Protein AF-A0A7K9KCG9-F1 (afdb_monomer_lite)

Sequence (87 aa):
EGPAQAPLCVRQAMAALIRTLGIFGAFVAVVGAAFYPIYFRPLLLPEEYKNEQSINRAGIVQEDIQPVGMLDLCVCIGCFKDPLAVK

Foldseek 3Di:
DDPDPDDPVVVVVVVVVVVVCVVVVVVVVVVCVVCCVPPVVCVVPVPVVVVVCCVVCVVPPVPVVPPDPPDPVCVVVVVVVPPPPDD

Secondary structure (DSSP, 8-state):
-------HHHHHHHHHHHHHHHHHHHHHHHHHHHHIIIIIHHHH-HHHHHHHHHHHTTT--HHHHS--SS-SHHHHHHHHH-TT---

Organism: NCBI:txid667154

Structure (mmCIF, N/CA/C/O backbone):
data_AF-A0A7K9KCG9-F1
#
_entry.id   AF-A0A7K9KCG9-F1
#
loop_
_atom_site.group_PDB
_atom_site.id
_atom_site.type_symbol
_atom_site.label_atom_id
_atom_site.label_alt_id
_atom_site.label_comp_id
_atom_site.label_asym_id
_atom_site.label_entity_id
_atom_site.label_seq_id
_atom_site.pdbx_PDB_ins_code
_atom_site.Cartn_x
_atom_site.Cartn_y
_atom_site.Cartn_z
_atom_site.occupancy
_atom_site.B_iso_or_equiv
_atom_site.auth_seq_id
_atom_site.auth_comp_id
_atom_site.auth_asym_id
_atom_site.auth_atom_id
_atom_site.pdbx_PDB_model_num
ATOM 1 N N . GLU A 1 1 ? 39.988 14.598 -5.304 1.00 40.03 1 GLU A N 1
ATOM 2 C CA . GLU A 1 1 ? 39.575 13.224 -5.654 1.00 40.03 1 GLU A CA 1
ATOM 3 C C . GLU A 1 1 ? 38.371 13.312 -6.581 1.00 40.03 1 GLU A C 1
ATOM 5 O O . GLU A 1 1 ? 37.341 13.839 -6.183 1.00 40.03 1 GLU A O 1
ATOM 10 N N . GLY A 1 2 ? 38.542 12.966 -7.859 1.00 51.12 2 GLY A N 1
ATOM 11 C CA . GLY A 1 2 ? 37.445 12.995 -8.832 1.00 51.12 2 GLY A CA 1
ATOM 12 C C . GLY A 1 2 ? 36.568 11.752 -8.663 1.00 51.12 2 GLY A C 1
ATOM 13 O O . GLY A 1 2 ? 37.120 10.685 -8.387 1.00 51.12 2 GLY A O 1
ATOM 14 N N . PRO A 1 3 ? 35.234 11.849 -8.799 1.00 60.03 3 PRO A N 1
ATOM 15 C CA . PRO A 1 3 ? 34.372 10.690 -8.624 1.00 60.03 3 PRO A CA 1
ATOM 16 C C . PRO A 1 3 ? 34.750 9.632 -9.659 1.00 60.03 3 PRO A C 1
ATOM 18 O O . PRO A 1 3 ? 34.831 9.922 -10.853 1.00 60.03 3 PRO A O 1
ATOM 21 N N . ALA A 1 4 ? 35.002 8.411 -9.188 1.00 64.88 4 ALA A N 1
ATOM 22 C CA . ALA A 1 4 ? 35.262 7.263 -10.040 1.00 64.88 4 ALA A CA 1
ATOM 23 C C . ALA A 1 4 ? 34.134 7.149 -11.078 1.00 64.88 4 ALA A C 1
ATOM 25 O O . ALA A 1 4 ? 32.978 6.863 -10.755 1.00 64.88 4 ALA A O 1
ATOM 26 N N . GLN A 1 5 ? 34.460 7.449 -12.335 1.00 64.94 5 GLN A N 1
ATOM 27 C CA . GLN A 1 5 ? 33.504 7.455 -13.430 1.00 64.94 5 GLN A CA 1
ATOM 28 C C . GLN A 1 5 ? 33.129 5.994 -13.725 1.00 64.94 5 GLN A C 1
ATOM 30 O O . GLN A 1 5 ? 33.842 5.293 -14.437 1.00 64.94 5 GLN A O 1
ATOM 35 N N . ALA A 1 6 ? 32.029 5.510 -13.137 1.00 64.44 6 ALA A N 1
ATOM 36 C CA . ALA A 1 6 ? 31.510 4.178 -13.440 1.00 64.44 6 ALA A CA 1
ATOM 37 C C . ALA A 1 6 ? 31.264 4.038 -14.958 1.00 64.44 6 ALA A C 1
ATOM 39 O O . ALA A 1 6 ? 30.757 4.990 -15.570 1.00 64.44 6 ALA A O 1
ATOM 40 N N . PRO A 1 7 ? 31.601 2.884 -15.566 1.00 75.38 7 PRO A N 1
ATOM 41 C CA . PRO A 1 7 ? 31.500 2.690 -17.009 1.00 75.38 7 PRO A CA 1
ATOM 42 C C . PRO A 1 7 ? 30.061 2.902 -17.500 1.00 75.38 7 PRO A C 1
ATOM 44 O O . PRO A 1 7 ? 29.094 2.611 -16.792 1.00 75.38 7 PRO A O 1
ATOM 47 N N . LEU A 1 8 ? 29.910 3.419 -18.726 1.00 71.69 8 LEU A N 1
ATOM 48 C CA . LEU A 1 8 ? 28.622 3.839 -19.301 1.00 71.69 8 LEU A CA 1
ATOM 49 C C . LEU A 1 8 ? 27.551 2.723 -19.263 1.00 71.69 8 LEU A C 1
ATOM 51 O O . LEU A 1 8 ? 26.372 3.014 -19.064 1.00 71.69 8 LEU A O 1
ATOM 55 N N . CYS A 1 9 ? 27.965 1.450 -19.360 1.00 70.62 9 CYS A N 1
ATOM 56 C CA . CYS A 1 9 ? 27.075 0.289 -19.255 1.00 70.62 9 CYS A CA 1
ATOM 57 C C . CYS A 1 9 ? 26.450 0.131 -17.857 1.00 70.62 9 CYS A C 1
ATOM 59 O O . CYS A 1 9 ? 25.265 -0.175 -17.744 1.00 70.62 9 CYS A O 1
ATOM 61 N N . VAL A 1 10 ? 27.205 0.414 -16.789 1.00 73.75 10 VAL A N 1
ATOM 62 C CA . VAL A 1 10 ? 26.723 0.343 -15.400 1.00 73.75 10 VAL A CA 1
ATOM 63 C C . VAL A 1 10 ? 25.737 1.474 -15.128 1.00 73.75 10 VAL A C 1
ATOM 65 O O . VAL A 1 10 ? 24.731 1.262 -14.456 1.00 73.75 10 VAL A O 1
ATOM 68 N N . ARG A 1 11 ? 25.961 2.659 -15.710 1.00 74.06 11 ARG A N 1
ATOM 69 C CA . ARG A 1 11 ? 25.021 3.787 -15.609 1.00 74.06 11 ARG A CA 1
ATOM 70 C C . ARG A 1 11 ? 23.696 3.499 -16.318 1.00 74.06 11 ARG A C 1
ATOM 72 O O . ARG A 1 11 ? 22.640 3.802 -15.769 1.00 74.06 11 ARG A O 1
ATOM 79 N N . GLN A 1 12 ? 23.733 2.885 -17.502 1.00 75.38 12 GLN A N 1
ATOM 80 C CA . GLN A 1 12 ? 22.519 2.464 -18.213 1.00 75.38 12 GLN A CA 1
ATOM 81 C C . GLN A 1 12 ? 21.768 1.351 -17.473 1.00 75.38 12 GLN A C 1
ATOM 83 O O . GLN A 1 12 ? 20.549 1.447 -17.321 1.00 75.38 12 GLN A O 1
ATOM 88 N N . ALA A 1 13 ? 22.480 0.349 -16.950 1.00 79.19 13 ALA A N 1
ATOM 89 C CA . ALA A 1 13 ? 21.886 -0.717 -16.149 1.00 79.19 13 ALA A CA 1
ATOM 90 C C . ALA A 1 13 ? 21.250 -0.181 -14.851 1.00 79.19 13 ALA A C 1
ATOM 92 O O . ALA A 1 13 ? 20.094 -0.486 -14.562 1.00 79.19 13 ALA A O 1
ATOM 93 N N . MET A 1 14 ? 21.944 0.690 -14.107 1.00 83.12 14 MET A N 1
ATOM 94 C CA . MET A 1 14 ? 21.378 1.347 -12.921 1.00 83.12 14 MET A CA 1
ATOM 95 C C . MET A 1 14 ? 20.148 2.192 -13.256 1.00 83.12 14 MET A C 1
ATOM 97 O O . MET A 1 14 ? 19.158 2.140 -12.533 1.00 83.12 14 MET A O 1
ATOM 101 N N . ALA A 1 15 ? 20.166 2.940 -14.362 1.00 83.69 15 ALA A N 1
ATOM 102 C CA . ALA A 1 15 ? 19.019 3.744 -14.769 1.00 83.69 15 ALA A CA 1
ATOM 103 C C . ALA A 1 15 ? 17.792 2.886 -15.123 1.00 83.69 15 ALA A C 1
ATOM 105 O O . ALA A 1 15 ? 16.661 3.320 -14.913 1.00 83.69 15 ALA A O 1
ATOM 106 N N . ALA A 1 16 ? 17.983 1.678 -15.658 1.00 86.25 16 ALA A N 1
ATOM 107 C CA . ALA A 1 16 ? 16.890 0.733 -15.870 1.00 86.25 16 ALA A CA 1
ATOM 108 C C . ALA A 1 16 ? 16.333 0.213 -14.534 1.00 86.25 16 ALA A C 1
ATOM 110 O O . ALA A 1 16 ? 15.124 0.257 -14.321 1.00 86.25 16 ALA A O 1
ATOM 111 N N . LEU A 1 17 ? 17.203 -0.188 -13.602 1.00 90.00 17 LEU A N 1
ATOM 112 C CA . LEU A 1 17 ? 16.792 -0.675 -12.280 1.00 90.00 17 LEU A CA 1
ATOM 113 C C . LEU A 1 17 ? 16.060 0.391 -11.456 1.00 90.00 17 LEU A C 1
ATOM 115 O O . LEU A 1 17 ? 15.037 0.091 -10.849 1.00 90.00 17 LEU A O 1
ATOM 119 N N . ILE A 1 18 ? 16.535 1.639 -11.476 1.00 93.56 18 ILE A N 1
ATOM 120 C CA . ILE A 1 18 ? 15.895 2.759 -10.771 1.00 93.56 18 ILE A CA 1
ATOM 121 C C . ILE A 1 18 ? 14.495 3.023 -11.328 1.00 93.56 18 ILE A C 1
ATOM 123 O O . ILE A 1 18 ? 13.566 3.240 -10.555 1.00 93.56 18 ILE A O 1
ATOM 127 N N . ARG A 1 19 ? 14.315 2.975 -12.655 1.00 91.81 19 ARG A N 1
ATOM 128 C CA . ARG A 1 19 ? 12.990 3.139 -13.271 1.00 91.81 19 ARG A CA 1
ATOM 129 C C . ARG A 1 19 ? 12.041 2.027 -12.847 1.00 91.81 19 ARG A C 1
ATOM 131 O O . ARG A 1 19 ? 10.923 2.321 -12.440 1.00 91.81 19 ARG A O 1
ATOM 138 N N . THR A 1 20 ? 12.492 0.775 -12.885 1.00 94.56 20 THR A N 1
ATOM 139 C CA . THR A 1 20 ? 11.682 -0.369 -12.454 1.00 94.56 20 THR A CA 1
ATOM 140 C C . THR A 1 20 ? 11.307 -0.250 -10.980 1.00 94.56 20 THR A C 1
ATOM 142 O O . THR A 1 20 ? 10.129 -0.307 -10.642 1.00 94.56 20 THR A O 1
ATOM 145 N N . LEU A 1 21 ? 12.280 0.000 -10.102 1.00 96.12 21 LEU A N 1
ATOM 146 C CA . LEU A 1 21 ? 12.033 0.170 -8.672 1.00 96.12 21 LEU A CA 1
ATOM 147 C C . LEU A 1 21 ? 11.090 1.346 -8.393 1.00 96.12 21 LEU A C 1
ATOM 149 O O . LEU A 1 21 ? 10.205 1.228 -7.553 1.00 96.12 21 LEU A O 1
ATOM 153 N N . GLY A 1 22 ? 11.240 2.453 -9.123 1.00 96.44 22 GLY A N 1
ATOM 154 C CA . GLY A 1 22 ? 10.362 3.614 -9.017 1.00 96.44 22 GLY A CA 1
ATOM 155 C C . GLY A 1 22 ? 8.920 3.298 -9.409 1.00 96.44 22 GLY A C 1
ATOM 156 O O . GLY A 1 22 ? 8.005 3.660 -8.679 1.00 96.44 22 GLY A O 1
ATOM 157 N N . ILE A 1 23 ? 8.707 2.577 -10.514 1.00 95.88 23 ILE A N 1
ATOM 158 C CA . ILE A 1 23 ? 7.364 2.195 -10.980 1.00 95.88 23 ILE A CA 1
ATOM 159 C C . ILE A 1 23 ? 6.701 1.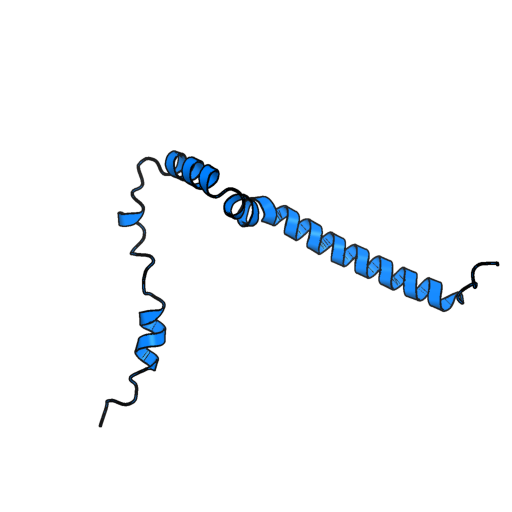229 -9.992 1.00 95.88 23 ILE A C 1
ATOM 161 O O . ILE A 1 23 ? 5.566 1.457 -9.578 1.00 95.88 23 ILE A O 1
ATOM 165 N N . PHE A 1 24 ? 7.409 0.177 -9.572 1.00 96.94 24 PHE A N 1
ATOM 166 C CA . PHE A 1 24 ? 6.871 -0.793 -8.617 1.00 96.94 24 PHE A CA 1
ATOM 167 C C . PHE A 1 24 ? 6.647 -0.176 -7.233 1.00 96.94 24 PHE A C 1
ATOM 169 O O . PHE A 1 24 ? 5.604 -0.398 -6.622 1.00 96.94 24 PHE A O 1
ATOM 176 N N . GLY A 1 25 ? 7.585 0.642 -6.754 1.00 97.12 25 GLY A N 1
ATOM 177 C CA . GLY A 1 25 ? 7.454 1.356 -5.487 1.00 97.12 25 GLY A CA 1
ATOM 178 C C . GLY A 1 25 ? 6.279 2.332 -5.495 1.00 97.12 25 GLY A C 1
ATOM 179 O O . GLY A 1 25 ? 5.482 2.334 -4.560 1.00 97.12 25 GLY A O 1
ATOM 180 N N . ALA A 1 26 ? 6.117 3.105 -6.574 1.00 96.50 26 ALA A N 1
ATOM 181 C CA . ALA A 1 26 ? 4.983 4.011 -6.735 1.00 96.50 26 ALA A CA 1
ATOM 182 C C . ALA A 1 26 ? 3.650 3.253 -6.779 1.00 96.50 26 ALA A C 1
ATOM 184 O O . ALA A 1 26 ? 2.690 3.671 -6.136 1.00 96.50 26 ALA A O 1
ATOM 185 N N . PHE A 1 27 ? 3.590 2.116 -7.477 1.00 97.25 27 PHE A N 1
ATOM 186 C CA . PHE A 1 27 ? 2.389 1.283 -7.517 1.00 97.25 27 PHE A CA 1
ATOM 187 C C . PHE A 1 27 ? 1.984 0.795 -6.120 1.00 97.25 27 PHE A C 1
ATOM 189 O O . PHE A 1 27 ? 0.843 0.994 -5.705 1.00 97.25 27 PHE A O 1
ATOM 196 N N . VAL A 1 28 ? 2.923 0.221 -5.362 1.00 96.50 28 VAL A N 1
ATOM 197 C CA . VAL A 1 28 ? 2.661 -0.246 -3.991 1.00 96.50 28 VAL A CA 1
ATOM 198 C C . VAL A 1 28 ? 2.245 0.913 -3.082 1.00 96.50 28 VAL A C 1
ATOM 200 O O . VAL A 1 28 ? 1.319 0.758 -2.287 1.00 96.50 28 VAL A O 1
ATOM 203 N N . ALA A 1 29 ? 2.865 2.087 -3.227 1.00 96.31 29 ALA A N 1
ATOM 204 C CA . ALA A 1 29 ? 2.491 3.278 -2.469 1.00 96.31 29 ALA A CA 1
ATOM 205 C C . ALA A 1 29 ? 1.048 3.728 -2.760 1.00 96.31 29 ALA A C 1
ATOM 207 O O . ALA A 1 29 ? 0.303 4.014 -1.825 1.00 96.31 29 ALA A O 1
ATOM 208 N N . VAL A 1 30 ? 0.627 3.743 -4.031 1.00 97.19 30 VAL A N 1
ATOM 209 C CA . VAL A 1 30 ? -0.752 4.088 -4.424 1.00 97.19 30 VAL A CA 1
ATOM 210 C C . VAL A 1 30 ? -1.754 3.081 -3.862 1.00 97.19 30 VAL A C 1
ATOM 212 O O . VAL A 1 30 ? -2.766 3.480 -3.288 1.00 97.19 30 VAL A O 1
ATOM 215 N N . VAL A 1 31 ? -1.462 1.784 -3.976 1.00 96.56 31 VAL A N 1
ATOM 216 C CA . VAL A 1 31 ? -2.308 0.718 -3.420 1.00 96.56 31 VAL A CA 1
ATOM 217 C C . VAL A 1 31 ? -2.436 0.871 -1.902 1.00 96.56 31 VAL A C 1
ATOM 219 O O . VAL A 1 31 ? -3.546 0.897 -1.375 1.00 96.56 31 VAL A O 1
ATOM 222 N N . GLY A 1 32 ? -1.318 1.047 -1.193 1.00 94.56 32 GLY A N 1
ATOM 223 C CA . GLY A 1 32 ? -1.313 1.257 0.254 1.00 94.56 32 GLY A CA 1
ATOM 224 C C . GLY A 1 32 ? -2.102 2.498 0.673 1.00 94.56 32 GLY A C 1
ATOM 225 O O . GLY A 1 32 ? -2.893 2.426 1.609 1.00 94.56 32 GLY A O 1
ATOM 226 N N . ALA A 1 33 ? -1.956 3.610 -0.052 1.00 95.44 33 ALA A N 1
ATOM 227 C CA . ALA A 1 33 ? -2.702 4.839 0.208 1.00 95.44 33 ALA A CA 1
ATOM 228 C C . ALA A 1 33 ? -4.215 4.665 -0.007 1.00 95.44 33 ALA A C 1
ATOM 230 O O . ALA A 1 33 ? -5.004 5.154 0.799 1.00 95.44 33 ALA A O 1
ATOM 231 N N . ALA A 1 34 ? -4.626 3.930 -1.044 1.00 95.12 34 ALA A N 1
ATOM 232 C CA . ALA A 1 34 ? -6.035 3.634 -1.301 1.00 95.12 34 ALA A CA 1
ATOM 233 C C . ALA A 1 34 ? -6.660 2.762 -0.197 1.00 95.12 34 ALA A C 1
ATOM 235 O O . ALA A 1 34 ? -7.806 2.982 0.192 1.00 95.12 34 ALA A O 1
ATOM 236 N N . PHE A 1 35 ? -5.903 1.803 0.348 1.00 94.12 35 PHE A N 1
ATOM 237 C CA . PHE A 1 35 ? -6.364 0.923 1.430 1.00 94.12 35 PHE A CA 1
ATOM 238 C C . PHE A 1 35 ? -6.178 1.503 2.844 1.00 94.12 35 PHE A C 1
ATOM 240 O O . PHE A 1 35 ? -6.783 1.004 3.797 1.00 94.12 35 PHE A O 1
ATOM 247 N N . TYR A 1 36 ? -5.392 2.571 3.000 1.00 92.06 36 TYR A N 1
ATOM 248 C CA . TYR A 1 36 ? -5.096 3.207 4.286 1.00 92.06 36 TYR A CA 1
ATOM 249 C C . TYR A 1 36 ? -6.335 3.578 5.126 1.00 92.06 36 TYR A C 1
ATOM 251 O O . TYR A 1 36 ? -6.383 3.188 6.297 1.00 92.06 36 TYR A O 1
ATOM 259 N N . PRO A 1 37 ? -7.365 4.265 4.588 1.00 88.44 37 PRO A N 1
ATOM 260 C CA . PRO A 1 37 ? -8.528 4.653 5.388 1.00 88.44 37 PRO A CA 1
ATOM 261 C C . PRO A 1 37 ? -9.416 3.474 5.807 1.00 88.44 37 PRO A C 1
ATOM 263 O O . PRO A 1 37 ? -10.179 3.612 6.757 1.00 88.44 37 PRO A O 1
ATOM 266 N N . ILE A 1 38 ? -9.328 2.332 5.119 1.00 88.38 38 ILE A N 1
ATOM 267 C CA . ILE A 1 38 ? -10.196 1.170 5.353 1.00 88.38 38 ILE A CA 1
ATOM 268 C C . ILE A 1 38 ? -9.569 0.220 6.376 1.00 88.38 38 ILE A C 1
ATOM 270 O O . ILE A 1 38 ? -10.260 -0.257 7.268 1.00 88.38 38 ILE A O 1
ATOM 274 N N . TYR A 1 39 ? -8.264 -0.043 6.265 1.00 83.88 39 TYR A N 1
ATOM 275 C CA . TYR A 1 39 ? -7.579 -1.002 7.136 1.00 83.88 39 TYR A CA 1
ATOM 276 C C . TYR A 1 39 ? -6.819 -0.331 8.276 1.00 83.88 39 TYR A C 1
ATOM 278 O O . TYR A 1 39 ? -6.993 -0.693 9.435 1.00 83.88 39 TYR A O 1
ATOM 286 N N . PHE A 1 40 ? -5.979 0.657 7.970 1.00 86.12 40 PHE A N 1
ATOM 287 C CA .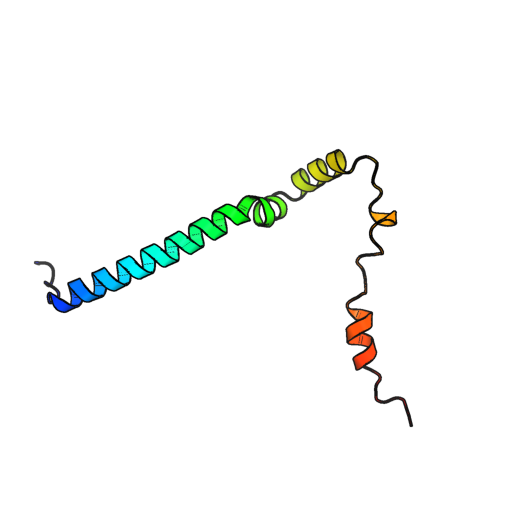 PHE A 1 40 ? -5.039 1.204 8.949 1.00 86.12 40 PHE A CA 1
ATOM 288 C C . PHE A 1 40 ? -5.664 2.286 9.830 1.00 86.12 40 PHE A C 1
ATOM 290 O O . PHE A 1 40 ? -5.403 2.313 11.031 1.00 86.12 40 PHE A O 1
ATOM 297 N N . ARG A 1 41 ? -6.530 3.145 9.276 1.00 83.81 41 ARG A N 1
ATOM 298 C CA . ARG A 1 41 ? -7.210 4.198 10.053 1.00 83.81 41 ARG A CA 1
ATOM 299 C C . ARG A 1 41 ? -8.035 3.629 11.225 1.00 83.81 41 ARG A C 1
ATOM 301 O O . ARG A 1 41 ? -7.843 4.131 12.331 1.00 83.81 41 ARG A O 1
ATOM 308 N N . PRO A 1 42 ? -8.862 2.573 11.062 1.00 84.25 42 PRO A N 1
ATOM 309 C CA . PRO A 1 42 ? -9.604 1.993 12.187 1.00 84.25 42 PRO A CA 1
ATOM 310 C C . PRO A 1 42 ? -8.712 1.299 13.223 1.00 84.25 42 PRO A C 1
ATOM 312 O O . PRO A 1 42 ? -9.019 1.325 14.410 1.00 84.25 42 PRO A O 1
ATOM 315 N N . LEU A 1 43 ? -7.599 0.692 12.791 1.00 83.00 43 LEU A N 1
ATOM 316 C CA . LEU A 1 43 ? -6.650 0.013 13.685 1.00 83.00 43 LEU A CA 1
ATOM 317 C C . LEU A 1 43 ? -5.872 0.996 14.566 1.00 83.00 43 LEU A C 1
ATOM 319 O O . LEU A 1 43 ? -5.572 0.684 15.716 1.00 83.00 43 LEU A O 1
ATOM 323 N N . LEU A 1 44 ? -5.536 2.172 14.031 1.00 85.50 44 LEU A N 1
ATOM 324 C CA . LEU A 1 44 ? -4.788 3.197 14.758 1.00 85.50 44 LEU A CA 1
ATOM 325 C C . LEU A 1 44 ? -5.682 4.025 15.694 1.00 85.50 44 LEU A C 1
ATOM 327 O O . 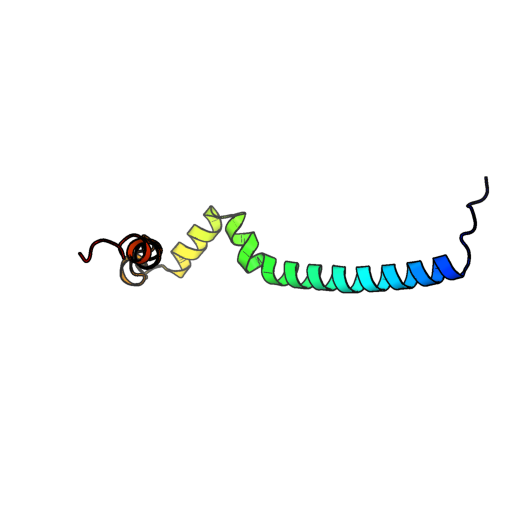LEU A 1 44 ? -5.195 4.509 16.713 1.00 85.50 44 LEU A O 1
ATOM 331 N N . LEU A 1 45 ? -6.968 4.199 15.362 1.00 85.94 45 LEU A N 1
ATOM 332 C CA . LEU A 1 45 ? -7.935 4.973 16.150 1.00 85.94 45 LEU A CA 1
ATOM 333 C C . LEU A 1 45 ? -9.180 4.129 16.490 1.00 85.94 45 LEU A C 1
ATOM 335 O O . LEU A 1 45 ? -10.287 4.423 16.026 1.00 85.94 45 LEU A O 1
ATOM 339 N N . PRO A 1 46 ? -9.027 3.079 17.317 1.00 77.38 46 PRO A N 1
ATOM 340 C CA . PRO A 1 46 ? -10.113 2.145 17.596 1.00 77.38 46 PRO A CA 1
ATOM 341 C C . PRO A 1 46 ? -11.279 2.794 18.352 1.00 77.38 46 PRO A C 1
ATOM 343 O O . PRO A 1 46 ? -12.428 2.422 18.136 1.00 77.38 46 PRO A O 1
ATOM 346 N N . GLU A 1 47 ? -11.011 3.764 19.227 1.00 77.31 47 GLU A N 1
ATOM 347 C CA . GLU A 1 47 ? -12.048 4.393 20.057 1.00 77.31 47 GLU A CA 1
ATOM 348 C C . GLU A 1 47 ? -12.967 5.320 19.250 1.00 77.31 47 GLU A C 1
ATOM 350 O O . GLU A 1 47 ? -14.186 5.291 19.413 1.00 77.31 47 GLU A O 1
ATOM 355 N N . GLU A 1 48 ? -12.399 6.088 18.320 1.00 80.38 48 GLU A N 1
ATOM 356 C CA . GLU A 1 48 ? -13.167 6.965 17.432 1.00 80.38 48 GLU A CA 1
ATOM 357 C C . GLU A 1 48 ? -13.982 6.142 16.429 1.00 80.38 48 GLU A C 1
ATOM 359 O O . GLU A 1 48 ? -15.168 6.394 16.236 1.00 80.38 48 GLU A O 1
ATOM 364 N N . TYR A 1 49 ? -13.399 5.061 15.902 1.00 75.19 49 TYR A N 1
ATOM 365 C CA . TYR A 1 49 ? -14.104 4.140 15.016 1.00 75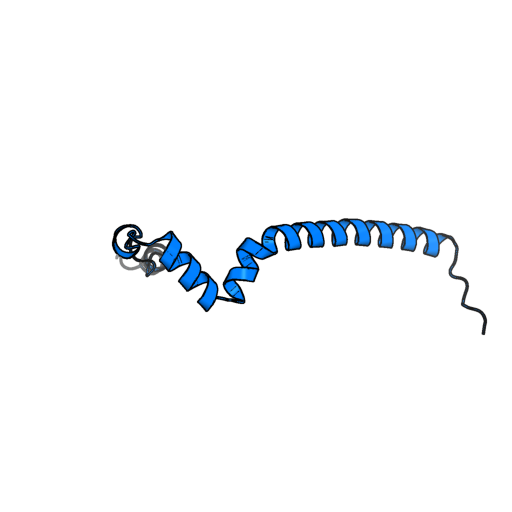.19 49 TYR A CA 1
ATOM 366 C C . TYR A 1 49 ? -15.272 3.415 15.704 1.00 75.19 49 TYR A C 1
ATOM 368 O O . TYR A 1 49 ? -16.334 3.256 15.106 1.00 75.19 49 TYR A O 1
ATOM 376 N N . LYS A 1 50 ? -15.129 3.005 16.974 1.00 76.88 50 LYS A N 1
ATOM 377 C CA . LYS A 1 50 ? -16.237 2.418 17.755 1.00 76.88 50 LYS A CA 1
ATOM 378 C C . LYS A 1 50 ? -17.386 3.404 17.955 1.00 76.88 50 LYS A C 1
ATOM 380 O O . LYS A 1 50 ? -18.541 2.991 17.916 1.00 76.88 50 LYS A O 1
ATOM 385 N N . ASN A 1 51 ? -17.078 4.682 18.163 1.00 80.88 51 ASN A N 1
ATOM 386 C CA . ASN A 1 51 ? -18.078 5.737 18.320 1.00 80.88 51 ASN A CA 1
ATOM 387 C C . ASN A 1 51 ? -18.785 6.041 16.985 1.00 80.88 51 ASN A C 1
ATOM 389 O O . ASN A 1 51 ? -20.009 6.042 16.901 1.00 80.88 51 ASN A O 1
ATOM 393 N N . GLU A 1 52 ? -18.026 6.174 15.895 1.00 78.12 52 GLU A N 1
ATOM 394 C CA . GLU A 1 52 ? -18.591 6.295 14.547 1.00 78.12 52 GLU A CA 1
ATOM 395 C C . GLU A 1 52 ? -19.479 5.083 14.198 1.00 78.12 52 GLU A C 1
ATOM 397 O O . GLU A 1 52 ? -20.560 5.242 13.625 1.00 78.12 52 GLU A O 1
ATOM 402 N N . GLN A 1 53 ? -19.072 3.865 14.571 1.00 75.81 53 GLN A N 1
ATOM 403 C CA . GLN A 1 53 ? -19.880 2.662 14.374 1.00 75.81 53 GLN A CA 1
ATOM 404 C C . GLN A 1 53 ? -21.116 2.614 15.272 1.00 75.81 53 GLN A C 1
ATOM 406 O O . GLN A 1 53 ? -22.156 2.167 14.797 1.00 75.81 53 GLN A O 1
ATOM 411 N N . SER A 1 54 ? -21.043 3.052 16.531 1.00 75.50 54 SER A N 1
ATOM 412 C CA . SER A 1 54 ? -22.199 3.036 17.436 1.00 75.50 54 SER A CA 1
ATOM 413 C C . SER A 1 54 ? -23.282 4.021 16.993 1.00 75.50 54 SER A C 1
ATOM 415 O O . SER A 1 54 ? -24.466 3.715 17.116 1.00 75.50 54 SER A O 1
ATOM 417 N N . ILE A 1 55 ? -22.888 5.149 16.394 1.00 80.06 55 ILE A N 1
ATOM 418 C CA . ILE A 1 55 ? -23.806 6.126 15.799 1.00 80.06 55 ILE A CA 1
ATOM 419 C C . ILE A 1 55 ? -24.412 5.586 14.494 1.00 80.06 5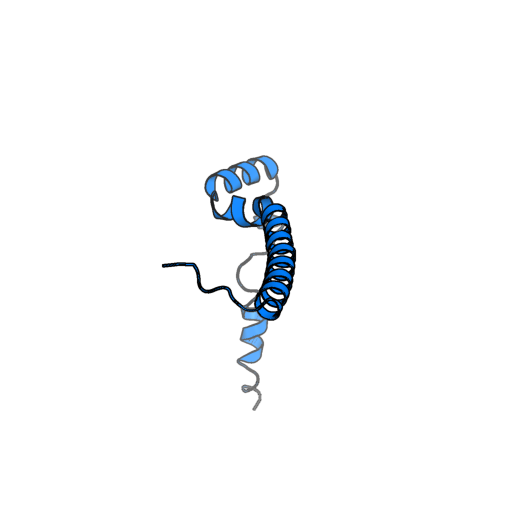5 ILE A C 1
ATOM 421 O O . ILE A 1 55 ? -25.628 5.620 14.325 1.00 80.06 55 ILE A O 1
ATOM 425 N N . ASN A 1 56 ? -23.599 5.038 13.580 1.00 74.06 56 ASN A N 1
ATOM 426 C CA . ASN A 1 56 ? -24.093 4.495 12.304 1.00 74.06 56 ASN A CA 1
ATOM 427 C C . ASN A 1 56 ? -24.873 3.171 12.455 1.00 74.06 56 ASN A C 1
ATOM 429 O O . ASN A 1 56 ? -25.644 2.811 11.569 1.00 74.06 56 ASN A O 1
ATOM 433 N N . ARG A 1 57 ? -24.688 2.446 13.568 1.00 69.12 57 ARG A N 1
ATOM 434 C CA . ARG A 1 57 ? -25.433 1.225 13.933 1.00 69.12 57 ARG A CA 1
ATOM 435 C C . ARG A 1 57 ? -26.458 1.454 15.044 1.00 69.12 57 ARG A C 1
ATOM 437 O O . ARG A 1 57 ? -26.915 0.491 15.660 1.00 69.12 57 ARG A O 1
ATOM 444 N N . ALA A 1 58 ? -26.841 2.700 15.306 1.00 67.31 58 ALA A N 1
ATOM 445 C CA . ALA A 1 58 ? -27.903 2.993 16.256 1.00 67.31 58 ALA A CA 1
ATOM 446 C C . ALA A 1 58 ? -29.202 2.288 15.813 1.00 67.31 58 ALA A C 1
ATOM 448 O O . ALA A 1 58 ? -29.748 2.582 14.752 1.00 67.31 58 ALA A O 1
ATOM 449 N N . GLY A 1 59 ? -29.668 1.319 16.608 1.00 67.31 59 GLY A N 1
ATOM 450 C CA . GLY A 1 59 ? -30.850 0.497 16.304 1.00 67.31 59 GLY A CA 1
ATOM 451 C C . GLY A 1 59 ? -30.566 -0.887 15.700 1.00 67.31 59 GLY A C 1
ATOM 452 O O . GLY A 1 59 ? -31.512 -1.629 15.455 1.00 67.31 59 GLY A O 1
ATOM 453 N N . ILE A 1 60 ? -29.296 -1.262 15.500 1.00 59.25 60 ILE A N 1
ATOM 454 C CA . ILE A 1 60 ? -28.872 -2.604 15.071 1.00 59.25 60 ILE A CA 1
ATOM 455 C C . ILE A 1 60 ? -28.074 -3.253 16.214 1.00 59.25 60 ILE A C 1
ATOM 457 O O . ILE A 1 60 ? -26.896 -2.955 16.409 1.00 59.25 60 ILE A O 1
ATOM 461 N N . VAL A 1 61 ? -28.724 -4.140 16.975 1.00 61.06 61 VAL A N 1
ATOM 462 C CA . VAL A 1 61 ? -28.080 -4.986 17.996 1.00 61.06 61 VAL A CA 1
ATOM 463 C C . VAL A 1 61 ? -27.316 -6.084 17.260 1.00 61.06 61 VAL A C 1
ATOM 465 O O . VAL A 1 61 ? -27.903 -7.037 16.749 1.00 61.06 61 VAL A O 1
ATOM 468 N N . GLN A 1 62 ? -26.002 -5.920 17.118 1.00 57.66 62 GLN A N 1
ATOM 469 C CA . GLN A 1 62 ? -25.187 -6.849 16.330 1.00 57.66 62 GLN A CA 1
ATOM 470 C C . GLN A 1 62 ? -25.060 -8.232 16.970 1.00 57.66 62 GLN A C 1
ATOM 472 O O . GLN A 1 62 ? -24.661 -9.164 16.283 1.00 57.66 62 GLN A O 1
ATOM 477 N N . GLU A 1 63 ? -25.449 -8.381 18.232 1.00 57.72 63 GLU A N 1
ATOM 478 C CA . GLU A 1 63 ? -25.558 -9.661 18.925 1.00 57.72 63 GLU A CA 1
ATOM 479 C C . GLU A 1 63 ? -26.724 -10.529 18.410 1.00 57.72 63 GLU A C 1
ATOM 481 O O . GLU A 1 63 ? -26.663 -11.747 18.542 1.00 57.72 63 GLU A O 1
ATOM 486 N N . ASP A 1 64 ? -27.761 -9.925 17.810 1.00 59.78 64 ASP A N 1
ATOM 487 C CA . ASP A 1 64 ? -28.951 -10.627 17.286 1.00 59.78 64 ASP A CA 1
ATOM 488 C C . ASP A 1 64 ? -28.812 -10.973 15.786 1.00 59.78 64 ASP A C 1
ATOM 490 O O . ASP A 1 64 ? -29.435 -11.897 15.270 1.00 59.78 64 ASP A O 1
ATOM 494 N N . ILE A 1 65 ? -27.952 -10.237 15.068 1.00 60.53 65 ILE A N 1
ATOM 495 C CA . ILE A 1 65 ? -27.779 -10.343 13.606 1.00 60.53 65 ILE A CA 1
ATOM 496 C C . ILE A 1 65 ? -26.459 -11.024 13.219 1.00 60.53 65 ILE A C 1
ATOM 498 O O . ILE A 1 65 ? -26.368 -11.619 12.145 1.00 60.53 65 ILE A O 1
ATOM 502 N N . GLN A 1 66 ? -25.432 -10.972 14.072 1.00 54.94 66 GLN A N 1
ATOM 503 C CA . GLN A 1 66 ? -24.201 -11.734 13.877 1.00 54.94 66 GLN A CA 1
ATOM 504 C C . GLN A 1 66 ? -24.219 -12.919 14.838 1.00 54.94 66 GLN A C 1
ATOM 506 O O . GLN A 1 66 ? -24.037 -12.714 16.040 1.00 54.94 66 GLN A O 1
ATOM 511 N N . PRO A 1 67 ? -24.431 -14.159 14.359 1.00 52.62 67 PRO A N 1
ATOM 512 C CA . PRO A 1 67 ? -24.211 -15.307 15.218 1.00 52.62 67 PRO A CA 1
ATOM 513 C C . PRO A 1 67 ? -22.775 -15.230 15.751 1.00 52.62 67 PRO A C 1
ATOM 515 O O . PRO A 1 67 ? -21.825 -15.102 14.982 1.00 52.62 67 PRO A O 1
ATOM 518 N N . VAL A 1 68 ? -22.678 -15.222 17.084 1.00 59.22 68 VAL A N 1
ATOM 519 C CA . VAL A 1 68 ? -21.488 -15.326 17.939 1.00 59.22 68 VAL A CA 1
ATOM 520 C C . VAL A 1 68 ? -20.172 -15.548 17.176 1.00 59.22 68 VAL A C 1
ATOM 522 O O . VAL A 1 68 ? -19.874 -16.626 16.670 1.00 59.22 68 VAL A O 1
ATOM 525 N N . GLY A 1 69 ? -19.324 -14.518 17.170 1.00 58.19 69 GLY A N 1
ATOM 526 C CA . GLY A 1 69 ? -17.944 -14.565 16.678 1.00 58.19 69 GLY A CA 1
ATOM 527 C C . GLY A 1 69 ? -16.978 -15.296 17.617 1.00 58.19 69 GLY A C 1
ATOM 528 O O . GLY A 1 69 ? -15.856 -14.839 17.820 1.00 58.19 69 GLY A O 1
ATOM 529 N N . MET A 1 70 ? -17.396 -16.409 18.221 1.00 54.34 70 MET A N 1
ATOM 530 C CA . MET A 1 70 ? -16.542 -17.24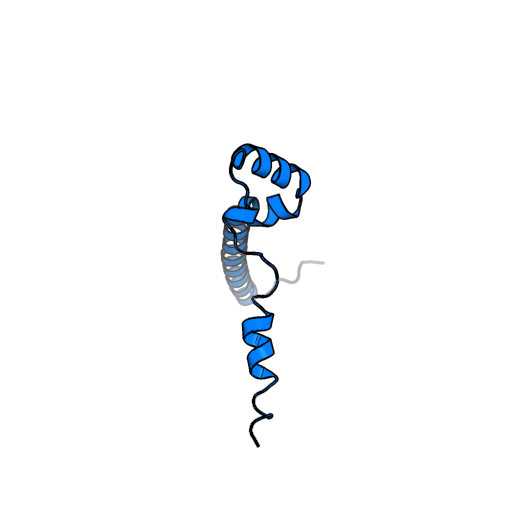4 19.065 1.00 54.34 70 MET A CA 1
ATOM 531 C C . MET A 1 70 ? -16.861 -18.723 18.812 1.00 54.34 70 MET A C 1
ATOM 533 O O . MET A 1 70 ? -17.869 -19.225 19.292 1.00 54.34 70 MET A O 1
ATOM 537 N N . LEU A 1 71 ? -15.945 -19.398 18.101 1.00 45.59 71 LEU A N 1
ATOM 538 C CA . LEU A 1 71 ? -15.868 -20.846 17.808 1.00 45.59 71 LEU A CA 1
ATOM 539 C C . LEU A 1 71 ? -16.474 -21.368 16.486 1.00 45.59 71 LEU A C 1
ATOM 541 O O . LEU A 1 71 ? -17.107 -22.414 16.489 1.00 45.59 71 LEU A O 1
ATOM 545 N N . ASP A 1 72 ? -16.110 -20.787 15.336 1.00 44.75 72 ASP A N 1
ATOM 546 C CA . ASP A 1 72 ? -16.053 -21.555 14.064 1.00 44.75 72 ASP A CA 1
ATOM 547 C C . ASP A 1 72 ? -14.614 -21.956 13.665 1.00 44.75 72 ASP A C 1
ATOM 549 O O . ASP A 1 72 ? -14.365 -22.513 12.604 1.00 44.75 72 ASP A O 1
ATOM 553 N N . LEU A 1 73 ? -13.623 -21.746 14.545 1.00 44.75 73 LEU A N 1
ATOM 554 C CA . LEU A 1 73 ? -12.316 -22.411 14.406 1.00 44.75 73 LEU A CA 1
ATOM 555 C C . LEU A 1 73 ? -12.286 -23.780 15.114 1.00 44.75 73 LEU A C 1
ATOM 557 O O . LEU A 1 73 ? -11.487 -24.644 14.760 1.00 44.75 73 LEU A O 1
ATOM 561 N N . CYS A 1 74 ? -13.176 -24.021 16.085 1.00 45.41 74 CYS A N 1
ATOM 562 C CA . CYS A 1 74 ? -13.268 -25.322 16.759 1.00 45.41 74 CYS A CA 1
ATOM 563 C C . CYS A 1 74 ? -14.147 -26.325 15.996 1.00 45.41 74 CYS A C 1
ATOM 565 O O . CYS A 1 74 ? -13.912 -27.523 16.109 1.00 45.41 74 CYS A O 1
ATOM 567 N N . VAL A 1 75 ? -15.077 -25.872 15.147 1.00 47.56 75 VAL A N 1
ATOM 568 C CA . VAL A 1 75 ? -15.860 -26.785 14.292 1.00 47.56 75 VAL A CA 1
ATOM 569 C C . VAL A 1 75 ? -14.961 -27.453 13.242 1.00 47.56 75 VAL A C 1
ATOM 571 O O . VAL A 1 75 ? -15.068 -28.655 13.022 1.00 47.56 75 VAL A O 1
ATOM 574 N N . CYS A 1 76 ? -13.984 -26.734 12.677 1.00 47.22 76 CYS A N 1
ATOM 575 C CA . CYS A 1 76 ? -13.091 -27.304 11.660 1.00 47.22 76 CYS A CA 1
ATOM 576 C C . CYS A 1 76 ? -11.808 -27.960 12.216 1.00 47.22 76 CYS A C 1
ATOM 578 O O . CYS A 1 76 ? -11.316 -28.913 11.615 1.00 47.22 76 CYS A O 1
ATOM 580 N N . ILE A 1 77 ? -11.257 -27.511 13.356 1.00 49.19 77 ILE A N 1
ATOM 581 C CA . ILE A 1 77 ? -10.062 -28.144 13.963 1.00 49.19 77 ILE A CA 1
ATOM 582 C C . ILE A 1 77 ? -10.442 -29.263 14.950 1.00 49.19 77 ILE A C 1
ATOM 584 O O . ILE A 1 77 ? -9.715 -30.251 15.061 1.00 49.19 77 ILE A O 1
ATOM 588 N N . GLY A 1 78 ? -11.592 -29.163 15.626 1.00 45.59 78 GLY A N 1
ATOM 589 C CA . GLY A 1 78 ? -12.090 -30.189 16.550 1.00 45.59 78 GLY A CA 1
ATOM 590 C C . GLY A 1 78 ? -12.501 -31.481 15.843 1.00 45.59 78 GLY A C 1
ATOM 591 O O . GLY A 1 78 ? -12.155 -32.560 16.309 1.00 45.59 78 GLY A O 1
ATOM 592 N N . CYS A 1 79 ? -13.111 -31.401 14.654 1.00 46.41 79 CYS A N 1
ATOM 593 C CA . CYS A 1 79 ? -13.436 -32.595 13.864 1.00 46.41 79 CYS A CA 1
ATOM 594 C C . CYS A 1 79 ? -12.206 -33.351 13.329 1.00 46.41 79 CYS A C 1
ATOM 596 O O . CYS A 1 79 ? -12.322 -34.525 12.989 1.00 46.41 79 CYS A O 1
ATOM 598 N N . PHE A 1 80 ? -11.025 -32.725 13.260 1.00 39.56 80 PHE A N 1
ATOM 599 C CA . PHE A 1 80 ? -9.800 -33.412 12.831 1.00 39.56 80 PHE A CA 1
ATOM 600 C C . PHE A 1 80 ? -9.056 -34.102 13.987 1.00 39.56 80 PHE A C 1
ATOM 602 O O . PHE A 1 80 ? -8.165 -34.917 13.747 1.00 39.56 80 PHE A O 1
ATOM 609 N N . LYS A 1 81 ? -9.398 -33.803 15.247 1.00 50.66 81 LYS A N 1
ATOM 610 C CA . LYS A 1 81 ? -8.724 -34.397 16.411 1.00 50.66 81 LYS A CA 1
ATOM 611 C C . LYS A 1 81 ? -9.257 -35.790 16.773 1.00 50.66 81 LYS A C 1
ATOM 613 O O . LYS A 1 81 ? -8.511 -36.551 17.385 1.00 50.66 81 LYS A O 1
ATOM 618 N N . ASP A 1 82 ? -10.458 -36.155 16.312 1.00 46.09 82 ASP A N 1
ATOM 619 C CA . ASP A 1 82 ? -11.146 -37.401 16.688 1.00 46.09 82 ASP A CA 1
ATOM 620 C C . ASP A 1 82 ? -11.369 -38.474 15.584 1.00 46.09 82 ASP A C 1
ATOM 622 O O . ASP A 1 82 ? -12.279 -39.291 15.736 1.00 46.09 82 ASP A O 1
ATOM 626 N N . PRO A 1 83 ? -10.574 -38.621 14.498 1.00 45.06 83 PRO A N 1
ATOM 627 C CA . PRO A 1 83 ? -10.767 -39.747 13.574 1.00 45.06 83 PRO A CA 1
ATOM 628 C C . PRO A 1 83 ? -10.274 -41.105 14.127 1.00 45.06 83 PRO A C 1
ATOM 630 O O . PRO A 1 83 ? -10.224 -42.078 13.380 1.00 45.06 83 PRO A O 1
ATOM 633 N N . LEU A 1 84 ? -9.901 -41.207 15.413 1.00 50.31 84 LEU A N 1
ATOM 634 C CA . LEU A 1 84 ? -9.333 -42.426 16.016 1.00 50.31 84 LEU A CA 1
ATOM 635 C C . LEU A 1 84 ? -10.165 -43.062 17.145 1.00 50.31 84 LEU A C 1
ATOM 637 O O . LEU A 1 84 ? -9.661 -43.946 17.831 1.00 50.31 84 LEU A O 1
ATOM 641 N N . ALA A 1 85 ? -11.435 -42.684 17.318 1.00 45.78 85 ALA A N 1
ATOM 642 C CA . ALA A 1 85 ? -12.336 -43.314 18.297 1.00 45.78 85 ALA A CA 1
ATOM 643 C C . ALA A 1 85 ? -13.456 -44.165 17.659 1.00 45.78 85 ALA A C 1
ATOM 645 O O . ALA A 1 85 ? -14.528 -44.324 18.234 1.00 45.78 85 ALA A O 1
ATOM 646 N N . VAL A 1 86 ? -13.206 -44.741 16.476 1.00 48.62 86 VAL A N 1
ATOM 647 C CA . VAL A 1 86 ? -13.986 -45.872 15.945 1.00 48.62 86 VAL A CA 1
ATOM 648 C C . VAL A 1 86 ? -13.073 -47.093 15.886 1.00 48.62 86 VAL A C 1
ATOM 650 O O . VAL A 1 86 ? -12.483 -47.403 14.851 1.00 48.62 86 VAL A O 1
ATOM 653 N N . LYS A 1 87 ? -12.936 -47.767 17.030 1.00 40.31 87 LYS A N 1
ATOM 654 C CA . LYS A 1 87 ? -12.710 -49.210 17.122 1.00 40.31 87 LYS A CA 1
ATOM 655 C C . LYS A 1 87 ? -13.165 -49.733 18.475 1.00 40.31 87 LYS A C 1
ATOM 657 O O . LYS A 1 87 ? -12.850 -49.068 19.483 1.00 40.31 87 LYS A O 1
#

pLDDT: mean 72.02, std 18.3, range [39.56, 97.25]

Radius of gyration: 27.1 Å; chains: 1; bounding box: 70×62×39 Å

InterPro domains:
  IPR027917 MITRAC7/Phoenixin [PF15061] (19-70)
  IPR027917 MITRAC7/Phoenixin [PTHR34923] (12-70)